Protein AF-A0A559VBP7-F1 (afdb_monomer)

Nearest PDB structures (foldseek):
  6w0u-assembl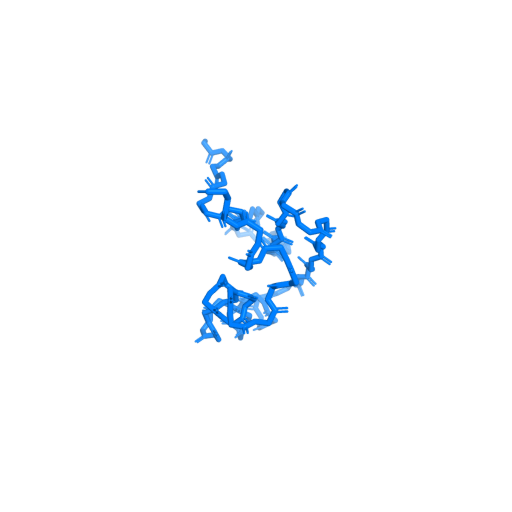y1_A-2  TM=5.941E-01  e=4.435E+00  Human immunodeficiency virus 1
  7y85-assembly1_D  TM=4.371E-01  e=2.656E+00  Candidatus Scalindua brodae
  6vlh-assembly1_A  TM=4.697E-01  e=3.659E+00  Human immunodeficiency virus 1
  6we7-assembly1_A-2  TM=4.247E-01  e=6.110E+00  Human immunodeficiency virus 1

Structure (mmCIF, N/CA/C/O backbone):
data_AF-A0A559VBP7-F1
#
_entry.id   AF-A0A559VBP7-F1
#
loop_
_atom_site.group_PDB
_atom_site.id
_atom_site.type_symbol
_atom_site.label_atom_id
_atom_site.label_alt_id
_atom_site.label_comp_id
_atom_site.label_asym_id
_atom_site.label_entity_id
_atom_site.label_seq_id
_atom_site.pdbx_PDB_ins_code
_atom_site.Cartn_x
_atom_site.Cartn_y
_atom_site.Cartn_z
_atom_site.occupancy
_atom_site.B_iso_or_equiv
_atom_site.auth_seq_id
_atom_site.auth_comp_id
_atom_site.auth_asym_id
_atom_site.auth_atom_id
_atom_site.pdbx_PDB_model_num
ATOM 1 N N . MET A 1 1 ? 8.797 -2.722 15.502 1.00 42.38 1 MET A N 1
ATOM 2 C CA . MET A 1 1 ? 9.284 -3.198 14.193 1.00 42.38 1 MET A CA 1
ATOM 3 C C . MET A 1 1 ? 8.303 -2.688 13.156 1.00 42.38 1 MET A C 1
ATOM 5 O O . MET A 1 1 ? 7.294 -3.338 12.929 1.00 42.38 1 MET A O 1
ATOM 9 N N . ASP A 1 2 ? 8.565 -1.510 12.595 1.00 56.41 2 ASP A N 1
ATOM 10 C CA . ASP A 1 2 ? 7.905 -1.032 11.374 1.00 56.41 2 ASP A CA 1
ATOM 11 C C . ASP A 1 2 ? 8.631 -1.704 10.203 1.00 56.41 2 ASP A C 1
ATOM 13 O O . ASP A 1 2 ? 9.677 -1.247 9.741 1.00 56.41 2 ASP A O 1
ATOM 17 N N . GLY A 1 3 ? 8.185 -2.914 9.868 1.00 65.31 3 GLY A N 1
ATOM 18 C CA . GLY A 1 3 ? 8.844 -3.779 8.897 1.00 65.31 3 GLY A CA 1
ATOM 19 C C . GLY A 1 3 ? 8.150 -3.714 7.546 1.00 65.31 3 GLY A C 1
ATOM 20 O O . GLY A 1 3 ? 6.961 -4.010 7.450 1.00 65.31 3 GLY A O 1
ATOM 21 N N . TRP A 1 4 ? 8.898 -3.375 6.497 1.00 78.94 4 TRP A N 1
ATOM 22 C CA . TRP A 1 4 ? 8.444 -3.554 5.121 1.00 78.94 4 TRP A CA 1
ATOM 23 C C . TRP A 1 4 ? 8.597 -5.028 4.724 1.00 78.94 4 TRP A C 1
ATOM 25 O O . TRP A 1 4 ? 9.703 -5.565 4.754 1.00 78.94 4 TRP A O 1
ATOM 35 N N . LEU A 1 5 ? 7.511 -5.681 4.314 1.00 82.94 5 LEU A N 1
ATOM 36 C CA . LEU A 1 5 ? 7.510 -7.031 3.756 1.00 82.94 5 LEU A CA 1
ATOM 37 C C . LEU A 1 5 ? 7.307 -6.946 2.244 1.00 82.94 5 LEU A C 1
ATOM 39 O O . LEU A 1 5 ? 6.218 -6.618 1.787 1.00 82.94 5 LEU A O 1
ATOM 43 N N . GLY A 1 6 ? 8.349 -7.210 1.453 1.00 81.00 6 GLY A N 1
ATOM 44 C CA . GLY A 1 6 ? 8.233 -7.207 -0.014 1.00 81.00 6 GLY A CA 1
ATOM 45 C C . GLY A 1 6 ? 7.743 -5.875 -0.600 1.00 81.00 6 GLY A C 1
ATOM 46 O O . GLY A 1 6 ? 7.056 -5.868 -1.616 1.00 81.00 6 GLY A O 1
ATOM 47 N N . GLY A 1 7 ? 8.052 -4.756 0.064 1.00 87.38 7 GLY A N 1
ATOM 48 C CA . GLY A 1 7 ? 7.550 -3.435 -0.316 1.00 87.38 7 GLY A CA 1
ATOM 49 C C . GLY A 1 7 ? 6.183 -3.080 0.272 1.00 87.38 7 GLY A C 1
ATOM 50 O O . GLY A 1 7 ? 5.689 -2.004 -0.013 1.00 87.38 7 GLY A O 1
ATOM 51 N N . LEU A 1 8 ? 5.577 -3.906 1.126 1.00 92.62 8 LEU A N 1
ATOM 52 C CA . LEU A 1 8 ? 4.351 -3.581 1.862 1.00 92.62 8 LEU A CA 1
ATOM 53 C C . LEU A 1 8 ? 4.656 -3.225 3.319 1.00 92.62 8 LEU A C 1
ATOM 55 O O . LEU A 1 8 ? 5.363 -3.962 3.998 1.00 92.62 8 LEU A O 1
ATOM 59 N N . HIS A 1 9 ? 4.074 -2.147 3.827 1.00 94.06 9 HIS A N 1
ATOM 60 C CA . HIS A 1 9 ? 4.173 -1.741 5.221 1.00 94.06 9 HIS A CA 1
ATOM 61 C C . HIS A 1 9 ? 2.795 -1.440 5.796 1.00 94.06 9 HIS A C 1
ATOM 63 O O . HIS A 1 9 ? 2.028 -0.683 5.209 1.00 94.06 9 HIS A O 1
ATOM 69 N N . VAL A 1 10 ? 2.484 -2.027 6.950 1.00 91.69 10 VAL A N 1
ATOM 70 C CA . VAL A 1 10 ? 1.219 -1.809 7.658 1.00 91.69 10 VAL A CA 1
ATOM 71 C C . VAL A 1 10 ? 1.527 -1.222 9.028 1.00 91.69 10 VAL A C 1
ATOM 73 O O . VAL A 1 10 ? 2.259 -1.828 9.806 1.00 91.69 10 VAL A O 1
ATOM 76 N N . HIS A 1 11 ? 0.960 -0.056 9.331 1.00 91.94 11 HIS A N 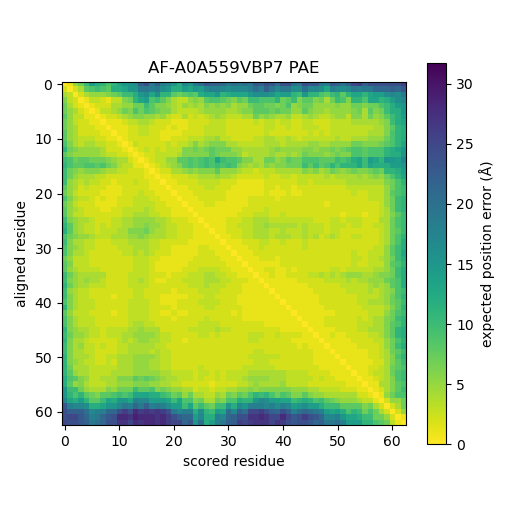1
ATOM 77 C CA . HIS A 1 11 ? 1.199 0.670 10.582 1.00 91.94 11 HIS A CA 1
ATOM 78 C C . HIS A 1 11 ? 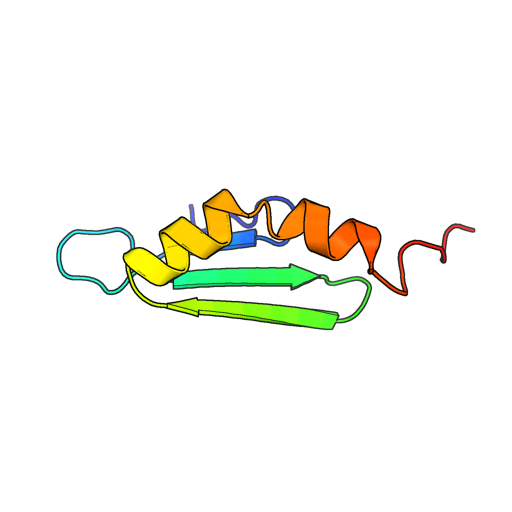-0.093 1.261 11.150 1.00 91.94 11 HIS A C 1
ATOM 80 O O . HIS A 1 11 ? -1.161 1.182 10.535 1.00 91.94 11 HIS A O 1
ATOM 86 N N . ARG A 1 12 ? 0.002 1.833 12.361 1.00 89.00 12 ARG A N 1
ATOM 87 C CA . ARG A 1 12 ? -1.128 2.441 13.095 1.00 89.00 12 ARG A CA 1
ATOM 88 C C . ARG A 1 12 ? -2.280 1.466 13.366 1.00 89.00 12 ARG A C 1
ATOM 90 O O . ARG A 1 12 ? -3.451 1.816 13.264 1.00 89.00 12 ARG A O 1
ATOM 97 N N . MET A 1 13 ? -1.933 0.231 13.728 1.00 84.19 13 MET A N 1
ATOM 98 C CA . MET A 1 13 ? -2.892 -0.851 13.993 1.00 84.19 13 MET A CA 1
ATOM 99 C C . MET A 1 13 ? -3.433 -0.864 15.434 1.00 84.19 13 MET A C 1
ATOM 101 O O . MET A 1 13 ? -4.235 -1.732 15.777 1.00 84.19 13 MET A O 1
ATOM 105 N N . GLU A 1 14 ? -3.004 0.058 16.301 1.00 86.69 14 GLU A N 1
ATOM 106 C CA . GLU A 1 14 ? -3.464 0.092 17.693 1.00 86.69 14 GLU A CA 1
ATOM 107 C C . GLU A 1 14 ? -4.878 0.678 17.807 1.00 86.69 14 GLU A C 1
ATOM 109 O O . GLU A 1 14 ? -5.345 1.458 16.972 1.00 86.69 14 GLU A O 1
ATOM 114 N N . ARG A 1 15 ? -5.577 0.312 18.885 1.00 80.38 15 ARG A N 1
ATOM 115 C CA . ARG A 1 15 ? -6.973 0.694 19.107 1.00 80.38 15 ARG A CA 1
ATOM 116 C C . ARG A 1 15 ? -7.127 2.219 19.161 1.00 80.38 15 ARG A C 1
ATOM 118 O O . ARG A 1 15 ? -6.504 2.877 19.985 1.00 80.38 15 ARG A O 1
ATOM 125 N N . GLY A 1 16 ? -8.003 2.761 18.314 1.00 87.31 16 GLY A N 1
ATOM 126 C CA . GLY A 1 16 ? -8.265 4.202 18.214 1.00 87.31 16 GLY A CA 1
ATOM 127 C C . GLY A 1 16 ? -7.410 4.930 17.173 1.00 87.31 16 GLY A C 1
ATOM 128 O O . GLY A 1 16 ? -7.687 6.091 16.882 1.00 87.31 16 GLY A O 1
ATOM 129 N N . GLN A 1 17 ? -6.422 4.261 16.572 1.00 89.94 17 GLN A N 1
ATOM 130 C CA . GLN A 1 17 ? -5.713 4.782 15.409 1.00 89.94 17 GLN A CA 1
ATOM 131 C C . GLN A 1 17 ? -6.408 4.379 14.106 1.00 89.94 17 GLN A C 1
ATOM 133 O O . GLN A 1 17 ? -7.157 3.405 14.045 1.00 89.94 17 GLN A O 1
ATOM 138 N N . VAL A 1 18 ? -6.158 5.154 13.050 1.00 92.88 18 VAL A N 1
ATOM 139 C CA . VAL A 1 18 ? -6.603 4.824 11.695 1.00 92.88 18 VAL A CA 1
ATOM 140 C C . VAL A 1 18 ? -5.493 4.007 11.034 1.00 92.88 18 VAL A C 1
ATOM 142 O O . VAL A 1 18 ? -4.418 4.569 10.800 1.00 92.88 18 VAL A O 1
ATOM 145 N N . PRO A 1 19 ? -5.724 2.718 10.731 1.00 93.62 19 PRO A N 1
ATOM 146 C CA . PRO A 1 19 ? -4.695 1.863 10.162 1.00 93.62 19 PRO A CA 1
ATOM 147 C C . PRO A 1 19 ? -4.330 2.327 8.760 1.00 93.62 19 PRO A C 1
ATOM 149 O O . PRO A 1 19 ? -5.166 2.868 8.029 1.00 93.62 19 PRO A O 1
ATOM 152 N N . VAL A 1 20 ? -3.083 2.088 8.380 1.00 94.81 20 VAL A N 1
ATOM 153 C CA . VAL A 1 20 ? -2.553 2.453 7.070 1.00 94.81 20 VAL A CA 1
ATOM 154 C C . VAL A 1 20 ? -1.765 1.278 6.514 1.00 94.81 20 VAL A C 1
ATOM 156 O O . VAL A 1 20 ? -0.987 0.657 7.234 1.00 94.81 20 VAL A O 1
ATOM 159 N N . ALA A 1 21 ? -1.958 0.998 5.229 1.00 95.25 21 ALA A N 1
ATOM 160 C CA . ALA A 1 21 ? -1.126 0.090 4.458 1.00 95.25 21 ALA A CA 1
ATOM 161 C C . ALA A 1 21 ? -0.502 0.849 3.283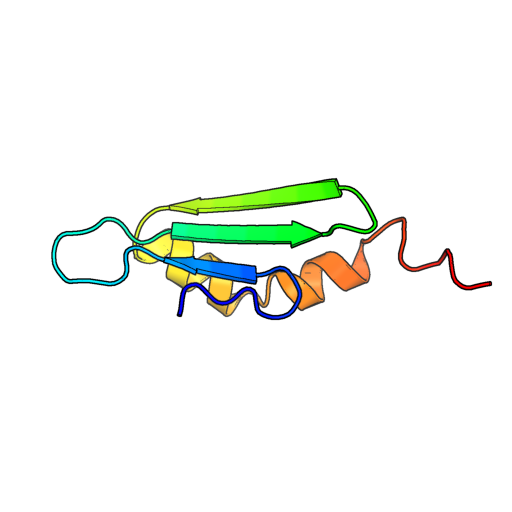 1.00 95.25 21 ALA A C 1
ATOM 163 O O . ALA A 1 21 ? -1.210 1.462 2.486 1.00 95.25 21 ALA A O 1
ATOM 164 N N . ASP A 1 22 ? 0.820 0.804 3.178 1.00 95.25 22 ASP A N 1
ATOM 165 C CA . ASP A 1 22 ? 1.619 1.400 2.115 1.00 95.25 22 ASP A CA 1
ATOM 166 C C . ASP A 1 22 ? 2.274 0.280 1.294 1.00 95.25 22 ASP A C 1
ATOM 168 O O . ASP A 1 22 ? 2.986 -0.550 1.846 1.00 95.25 22 ASP A O 1
ATOM 172 N N . LEU A 1 23 ? 2.068 0.257 -0.021 1.00 94.88 23 LEU A N 1
ATOM 173 C CA . LEU A 1 23 ? 2.831 -0.560 -0.964 1.00 94.88 23 LEU A CA 1
ATOM 174 C C . LEU A 1 23 ? 3.787 0.352 -1.733 1.00 94.88 23 LEU A C 1
ATOM 176 O O . LEU A 1 23 ? 3.337 1.269 -2.412 1.00 94.88 23 LEU A O 1
ATOM 180 N N . LEU A 1 24 ? 5.082 0.076 -1.660 1.00 93.94 24 LEU A N 1
ATOM 181 C CA . LEU A 1 24 ? 6.158 0.737 -2.381 1.00 93.94 24 LEU A CA 1
ATOM 182 C C . LEU A 1 24 ? 6.958 -0.298 -3.175 1.00 93.94 24 LEU A C 1
ATOM 184 O O . LEU A 1 24 ? 7.580 -1.193 -2.606 1.00 93.94 24 LEU A O 1
ATOM 188 N N . CYS A 1 25 ? 7.011 -0.133 -4.492 1.00 92.50 25 CYS A N 1
ATOM 189 C CA . CYS A 1 25 ? 7.939 -0.861 -5.342 1.00 92.50 25 CYS A CA 1
ATOM 190 C C . CYS A 1 25 ? 9.136 0.025 -5.671 1.00 92.50 25 CYS A C 1
ATOM 192 O O . CYS A 1 25 ? 9.016 0.990 -6.420 1.00 92.50 25 CYS A O 1
ATOM 194 N N . THR A 1 26 ? 10.314 -0.325 -5.165 1.00 89.19 26 THR A N 1
ATOM 195 C CA . THR A 1 26 ? 11.548 0.428 -5.437 1.00 89.19 26 THR A CA 1
ATOM 196 C C . THR A 1 26 ? 12.084 0.227 -6.854 1.00 89.19 26 THR A C 1
ATOM 198 O O . THR A 1 26 ? 12.917 1.011 -7.291 1.00 89.19 26 THR A O 1
ATOM 201 N N . ARG A 1 27 ? 11.602 -0.790 -7.584 1.00 89.81 27 ARG A N 1
ATOM 202 C CA . ARG A 1 27 ? 12.017 -1.061 -8.970 1.00 89.81 27 ARG A CA 1
ATOM 203 C C . ARG A 1 27 ? 11.347 -0.124 -9.973 1.00 89.81 27 ARG A C 1
ATOM 205 O O . ARG A 1 27 ? 12.022 0.448 -10.813 1.00 89.81 27 ARG A O 1
ATOM 212 N N . CYS A 1 28 ? 10.025 0.037 -9.882 1.00 91.69 28 CYS A N 1
ATOM 213 C CA . CYS A 1 28 ? 9.262 0.896 -10.799 1.00 91.69 28 CYS A CA 1
ATOM 214 C C . CYS A 1 28 ? 8.791 2.218 -10.172 1.00 91.69 28 CYS A C 1
ATOM 216 O O . CYS A 1 28 ? 8.188 3.038 -10.857 1.00 91.69 28 CYS A O 1
ATOM 218 N N . GLY A 1 29 ? 9.018 2.422 -8.871 1.00 90.50 29 GLY A N 1
ATOM 219 C CA . GLY A 1 29 ? 8.594 3.619 -8.143 1.00 90.50 29 GLY A CA 1
ATOM 220 C C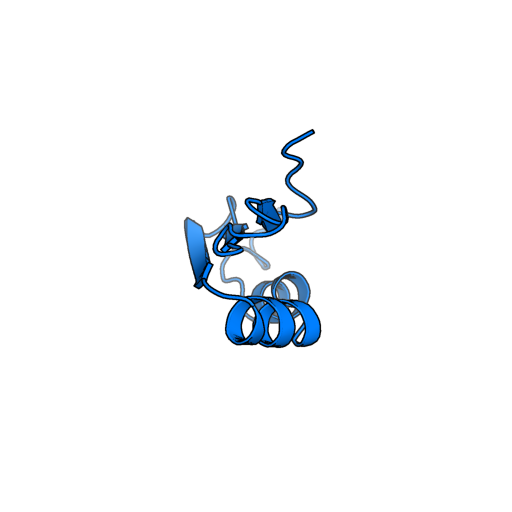 . GLY A 1 29 ? 7.108 3.662 -7.777 1.00 90.50 29 GLY A C 1
ATOM 221 O O . GLY A 1 29 ? 6.642 4.693 -7.296 1.00 90.50 29 GLY A O 1
ATOM 222 N N . LEU A 1 30 ? 6.344 2.578 -7.984 1.00 93.38 30 LEU A N 1
ATOM 223 C CA . LEU A 1 30 ? 4.930 2.542 -7.602 1.00 93.38 30 LEU A CA 1
ATOM 224 C C . LEU A 1 30 ? 4.783 2.770 -6.095 1.00 93.38 30 LEU A C 1
ATOM 226 O O . LEU A 1 30 ? 5.345 2.014 -5.306 1.00 93.38 30 LEU A O 1
ATOM 230 N N . HIS A 1 31 ? 3.936 3.725 -5.711 1.00 94.56 31 HIS A N 1
ATOM 231 C CA . HIS A 1 31 ? 3.443 3.877 -4.345 1.00 94.56 31 HIS A CA 1
ATOM 232 C C . HIS A 1 31 ? 1.911 3.836 -4.326 1.00 94.56 31 HIS A C 1
ATOM 234 O O . HIS A 1 31 ? 1.250 4.586 -5.044 1.00 94.56 31 HIS A O 1
ATOM 240 N N . ARG A 1 32 ? 1.334 2.943 -3.519 1.00 94.31 32 ARG A N 1
ATOM 241 C CA . ARG A 1 32 ? -0.106 2.877 -3.233 1.00 94.31 32 ARG A CA 1
ATOM 242 C C . ARG A 1 32 ? -0.323 2.913 -1.731 1.00 94.31 32 ARG A C 1
ATOM 244 O O . ARG A 1 32 ? 0.408 2.270 -0.987 1.00 94.31 32 ARG A O 1
ATOM 251 N N . ARG A 1 33 ? -1.361 3.620 -1.296 1.00 95.19 33 ARG A N 1
ATOM 252 C CA . ARG A 1 33 ? -1.742 3.721 0.112 1.00 95.19 33 ARG A CA 1
ATOM 253 C C . ARG A 1 33 ? -3.220 3.404 0.291 1.00 95.19 33 ARG A C 1
ATOM 255 O O . ARG A 1 33 ? -4.052 3.963 -0.417 1.00 95.19 33 ARG A O 1
ATOM 262 N N . ALA A 1 34 ? -3.528 2.574 1.279 1.00 95.69 34 ALA A N 1
ATOM 263 C CA . ALA A 1 34 ? -4.869 2.357 1.801 1.00 95.69 34 ALA A CA 1
ATOM 264 C C . ALA A 1 34 ? -4.940 2.854 3.250 1.00 95.69 34 ALA A C 1
ATOM 266 O O . ALA A 1 34 ? -4.030 2.603 4.040 1.00 95.69 34 ALA A O 1
ATOM 267 N N . THR A 1 35 ? -6.023 3.548 3.602 1.00 95.81 35 THR A N 1
ATOM 268 C CA . THR A 1 35 ? -6.197 4.161 4.926 1.00 95.81 35 THR A CA 1
ATOM 269 C C . THR A 1 35 ? -7.562 3.798 5.500 1.00 95.81 35 THR A C 1
ATOM 271 O O . THR A 1 35 ? -8.585 3.952 4.840 1.00 95.81 35 THR A O 1
ATOM 274 N N . GLY A 1 36 ? -7.598 3.374 6.759 1.00 94.06 36 GLY A N 1
ATOM 275 C CA . GLY A 1 36 ? -8.814 2.983 7.466 1.00 94.06 36 GLY A CA 1
ATOM 276 C C . GLY A 1 36 ? -9.090 1.484 7.398 1.00 94.06 36 GLY A C 1
ATOM 277 O O . GLY A 1 36 ? -8.725 0.807 6.443 1.00 94.06 36 GLY A O 1
ATOM 278 N N . HIS A 1 37 ? -9.754 0.963 8.434 1.00 91.00 37 HIS A N 1
ATOM 279 C CA . HIS A 1 37 ? -9.864 -0.480 8.685 1.00 91.00 37 HIS A CA 1
ATOM 280 C C . HIS A 1 37 ? -10.375 -1.281 7.487 1.00 91.00 37 HIS A C 1
ATOM 282 O O . HIS A 1 37 ? -9.740 -2.252 7.094 1.00 91.00 37 HIS A O 1
ATOM 288 N N . ARG A 1 38 ? -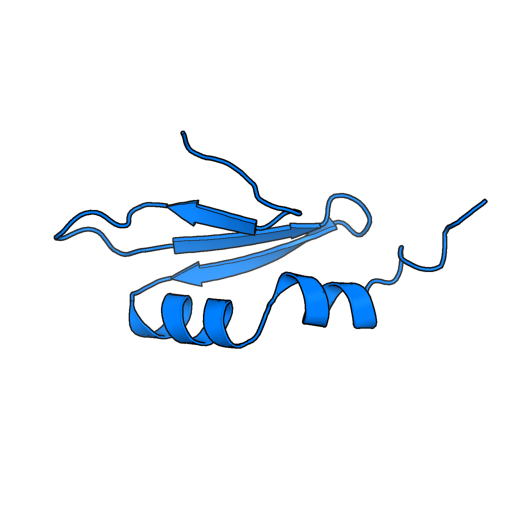11.492 -0.854 6.883 1.00 93.75 38 ARG A N 1
ATOM 289 C CA . ARG A 1 38 ? -12.088 -1.554 5.738 1.00 93.75 38 ARG A CA 1
ATOM 290 C C . ARG A 1 38 ? -11.168 -1.533 4.518 1.00 93.75 38 ARG A C 1
ATOM 292 O O . ARG A 1 38 ? -10.896 -2.575 3.950 1.00 93.75 38 ARG A O 1
ATOM 299 N N . GLN A 1 39 ? -10.633 -0.363 4.174 1.00 94.12 39 GLN A N 1
ATOM 300 C CA . GLN A 1 39 ? -9.767 -0.201 3.004 1.00 94.12 39 GLN A CA 1
ATOM 301 C C . GLN A 1 39 ? -8.452 -0.961 3.161 1.00 94.12 39 GLN A C 1
ATOM 303 O O . GLN A 1 39 ? -7.992 -1.567 2.206 1.00 94.12 39 GLN A O 1
ATOM 308 N N . VAL A 1 40 ? -7.859 -0.955 4.358 1.00 93.25 40 VAL A N 1
ATOM 309 C CA . VAL A 1 40 ? -6.658 -1.743 4.654 1.00 93.25 40 VAL A CA 1
ATOM 310 C C . VAL A 1 40 ? -6.963 -3.236 4.564 1.00 93.25 40 VAL A C 1
ATOM 312 O O . VAL A 1 40 ? -6.197 -3.959 3.940 1.00 93.25 40 VAL A O 1
ATOM 315 N N . ALA A 1 41 ? -8.081 -3.702 5.125 1.00 93.06 41 ALA A N 1
ATOM 316 C CA . ALA A 1 41 ? -8.473 -5.106 5.028 1.00 93.06 41 ALA A CA 1
ATOM 317 C C . ALA A 1 41 ? -8.698 -5.539 3.570 1.00 93.06 41 ALA A C 1
ATOM 319 O O . ALA A 1 41 ? -8.121 -6.536 3.147 1.00 93.06 41 ALA A O 1
ATOM 320 N N . ASP A 1 42 ? -9.456 -4.758 2.797 1.00 95.00 42 ASP A N 1
ATOM 321 C CA . ASP A 1 42 ? -9.707 -5.014 1.375 1.00 95.00 42 ASP A CA 1
ATOM 322 C C . ASP A 1 42 ? -8.396 -4.998 0.568 1.00 95.00 42 ASP A C 1
ATOM 324 O O . ASP A 1 42 ? -8.157 -5.875 -0.260 1.00 95.00 42 ASP A O 1
ATOM 328 N N . PHE A 1 43 ? -7.511 -4.034 0.847 1.00 93.94 43 PHE A N 1
ATOM 329 C CA . PHE A 1 43 ? -6.217 -3.896 0.179 1.00 93.94 43 PHE A CA 1
ATOM 330 C C . PHE A 1 43 ? -5.275 -5.062 0.473 1.00 93.94 43 PHE A C 1
ATOM 332 O O . PHE A 1 43 ? -4.571 -5.508 -0.423 1.00 93.94 43 PHE A O 1
ATOM 339 N N . LEU A 1 44 ? -5.251 -5.568 1.708 1.00 91.94 44 LEU A N 1
ATOM 340 C CA . LEU A 1 44 ? -4.442 -6.731 2.076 1.00 91.94 44 LEU A CA 1
ATOM 341 C C . LEU A 1 44 ? -5.033 -8.029 1.520 1.00 91.94 44 LEU A C 1
ATOM 343 O O . LEU A 1 44 ? -4.288 -8.860 1.008 1.00 91.94 44 LEU A O 1
ATOM 347 N N . ALA A 1 45 ? -6.360 -8.183 1.571 1.00 94.69 45 ALA A N 1
ATOM 348 C CA . ALA A 1 45 ? -7.063 -9.349 1.039 1.00 94.69 45 ALA A CA 1
ATOM 349 C C . ALA A 1 45 ? -6.867 -9.515 -0.474 1.00 94.69 45 ALA A C 1
ATOM 351 O O . ALA A 1 45 ? -6.957 -10.625 -0.992 1.00 94.69 45 ALA A O 1
ATOM 352 N N . SER A 1 46 ? -6.577 -8.423 -1.183 1.00 93.56 46 SER A N 1
ATOM 353 C CA . SER A 1 46 ? -6.329 -8.451 -2.617 1.00 93.56 46 SER A CA 1
ATOM 354 C C . SER A 1 46 ? -4.903 -8.883 -2.994 1.00 93.56 46 SER A C 1
ATOM 356 O O . SER A 1 46 ? -4.602 -8.907 -4.181 1.00 93.56 46 SER A O 1
ATOM 358 N N . ASN A 1 47 ? -4.013 -9.195 -2.042 1.00 91.44 47 ASN A N 1
ATOM 359 C CA . ASN A 1 47 ? -2.593 -9.501 -2.289 1.00 91.44 47 ASN A CA 1
ATOM 360 C C . ASN A 1 47 ? -1.894 -8.424 -3.147 1.00 91.44 47 ASN A C 1
ATOM 362 O O . ASN A 1 47 ? -1.510 -8.661 -4.294 1.00 91.44 47 ASN A O 1
ATOM 366 N N . PRO A 1 48 ? -1.699 -7.210 -2.606 1.00 91.62 48 PRO A N 1
ATOM 367 C CA . PRO A 1 48 ? -1.319 -6.041 -3.395 1.00 91.62 48 PRO A CA 1
ATOM 368 C C . PRO A 1 48 ? 0.105 -6.143 -3.968 1.00 91.62 48 PRO A C 1
ATOM 370 O O . PRO A 1 48 ? 0.397 -5.534 -4.996 1.00 91.62 48 PRO A O 1
ATOM 373 N N . ILE A 1 49 ? 0.978 -6.936 -3.333 1.00 90.94 49 ILE A N 1
ATOM 374 C CA . ILE A 1 49 ? 2.322 -7.252 -3.835 1.00 90.94 49 ILE A CA 1
ATOM 375 C C . ILE A 1 49 ? 2.228 -8.090 -5.115 1.00 90.94 49 ILE A C 1
ATOM 377 O O . ILE A 1 49 ? 2.811 -7.706 -6.124 1.00 90.94 49 ILE A O 1
ATOM 381 N N . GLU A 1 50 ? 1.482 -9.197 -5.081 1.00 90.69 50 GLU A N 1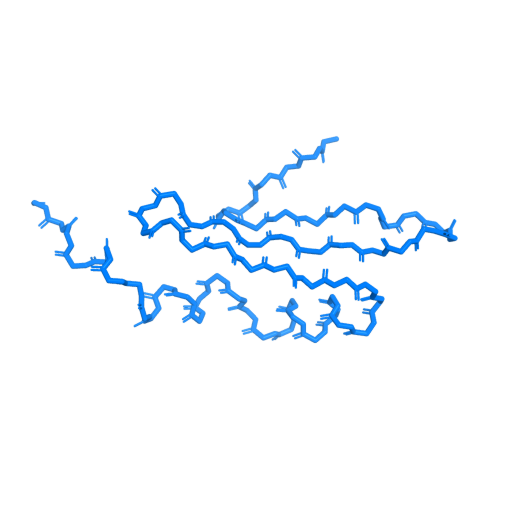
ATOM 382 C CA . GLU A 1 50 ? 1.323 -10.119 -6.216 1.00 90.69 50 GLU A CA 1
ATOM 383 C C . GLU A 1 50 ? 0.660 -9.407 -7.399 1.00 90.69 50 GLU A C 1
ATOM 385 O O . GLU A 1 50 ? 1.229 -9.359 -8.488 1.00 90.69 50 GLU A O 1
ATOM 390 N N . GLN A 1 51 ? -0.451 -8.702 -7.147 1.00 91.25 51 GLN A N 1
ATOM 391 C CA . GLN A 1 51 ? -1.113 -7.899 -8.179 1.00 91.25 51 GLN A CA 1
ATOM 392 C C . GLN A 1 51 ? -0.174 -6.894 -8.840 1.00 91.25 51 GLN A C 1
ATOM 394 O O . GLN A 1 51 ? -0.260 -6.651 -10.042 1.00 91.25 51 GLN A O 1
ATOM 399 N N . HIS A 1 52 ? 0.695 -6.255 -8.055 1.00 91.88 52 HIS A N 1
ATOM 400 C CA . HIS A 1 52 ? 1.659 -5.333 -8.620 1.00 91.88 52 HIS A CA 1
ATOM 401 C C . HIS A 1 52 ? 2.728 -6.063 -9.435 1.00 91.88 52 HIS A C 1
ATOM 403 O O . HIS A 1 52 ? 3.071 -5.595 -10.518 1.00 91.88 52 HIS A O 1
ATOM 409 N N . GLN A 1 53 ? 3.252 -7.186 -8.943 1.00 88.75 53 GLN A N 1
A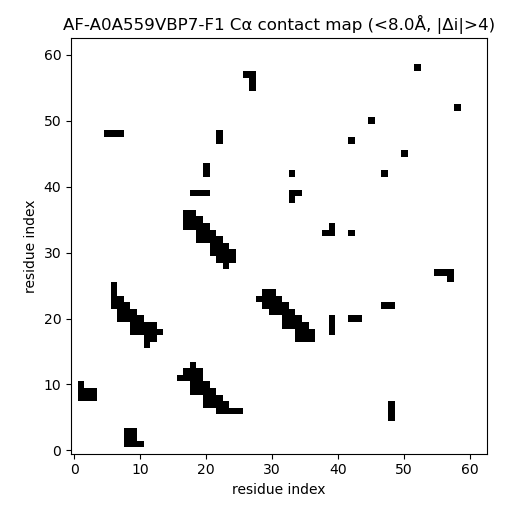TOM 410 C CA . GLN A 1 53 ? 4.270 -7.969 -9.641 1.00 88.75 53 GLN A CA 1
ATOM 411 C C . GLN A 1 53 ? 3.804 -8.421 -11.029 1.00 88.75 53 GLN A C 1
ATOM 413 O O . GLN A 1 53 ? 4.622 -8.453 -11.945 1.00 88.75 53 GLN A O 1
ATOM 418 N N . ASP A 1 54 ? 2.517 -8.700 -11.233 1.00 90.50 54 ASP A N 1
ATOM 419 C CA . ASP A 1 54 ? 1.977 -9.045 -12.557 1.00 90.50 54 ASP A CA 1
ATOM 420 C C . ASP A 1 54 ? 1.971 -7.905 -13.572 1.00 90.50 54 ASP A C 1
ATOM 422 O O . ASP A 1 54 ? 2.039 -8.154 -14.772 1.00 90.50 54 ASP A O 1
ATOM 426 N N . VAL A 1 55 ? 1.965 -6.657 -13.110 1.00 89.31 55 VAL A N 1
ATOM 427 C CA . VAL A 1 55 ? 1.913 -5.469 -13.978 1.00 89.31 55 VAL A CA 1
ATOM 428 C C . VAL A 1 55 ? 3.141 -4.574 -13.832 1.00 89.31 55 VAL A C 1
ATOM 430 O O . VAL A 1 55 ? 3.153 -3.445 -14.321 1.00 89.31 55 VAL A O 1
ATOM 433 N N . CYS A 1 56 ? 4.162 -5.027 -13.104 1.00 89.81 56 CYS A N 1
ATOM 434 C CA . CYS A 1 56 ? 5.337 -4.220 -12.821 1.00 89.81 56 CYS A CA 1
ATOM 435 C C . CYS A 1 56 ? 6.167 -4.062 -14.104 1.00 89.81 56 CYS A C 1
ATOM 437 O O . CYS A 1 56 ? 6.711 -5.053 -14.587 1.00 89.81 56 CYS A O 1
ATOM 439 N N . PRO A 1 57 ? 6.346 -2.837 -14.631 1.00 86.56 57 PRO A N 1
ATOM 440 C CA . PRO A 1 57 ? 7.101 -2.627 -15.869 1.00 86.56 57 PRO A CA 1
ATOM 441 C C . PRO A 1 57 ? 8.592 -2.955 -15.701 1.00 86.56 57 PRO A C 1
ATOM 443 O O . PRO A 1 57 ? 9.274 -3.267 -16.666 1.00 86.56 57 PRO A O 1
ATOM 446 N N . ALA A 1 58 ? 9.093 -2.935 -14.462 1.00 85.38 58 ALA A N 1
ATOM 447 C CA . ALA A 1 58 ? 10.459 -3.320 -14.113 1.00 85.38 58 ALA A CA 1
ATOM 448 C C . ALA A 1 58 ? 10.593 -4.821 -13.769 1.00 85.38 58 ALA A C 1
ATOM 450 O O . ALA A 1 58 ? 11.567 -5.226 -13.137 1.00 85.38 58 ALA A O 1
ATOM 451 N N . ARG A 1 59 ? 9.591 -5.653 -14.097 1.00 73.94 59 ARG A N 1
ATOM 452 C CA . ARG A 1 59 ? 9.665 -7.117 -13.934 1.00 73.94 59 ARG A CA 1
ATOM 453 C C . ARG A 1 59 ? 10.529 -7.769 -15.013 1.00 73.94 59 ARG A C 1
ATOM 455 O O . ARG A 1 59 ? 11.171 -8.772 -14.722 1.00 73.94 59 ARG A O 1
ATOM 462 N N . GLU A 1 60 ? 10.527 -7.206 -16.218 1.00 64.75 60 GLU A N 1
ATOM 463 C CA . GLU A 1 60 ? 11.230 -7.744 -17.392 1.00 64.75 60 GLU A CA 1
ATOM 464 C C . GLU A 1 60 ? 12.678 -7.240 -17.508 1.00 64.75 60 GLU A C 1
ATOM 466 O O . GLU A 1 60 ? 13.445 -7.771 -18.305 1.00 64.75 60 GLU A O 1
ATOM 471 N N . ASP A 1 61 ? 13.074 -6.266 -16.680 1.00 54.94 61 ASP A N 1
ATOM 472 C CA . ASP A 1 61 ? 14.462 -5.807 -16.541 1.00 54.94 61 ASP A CA 1
ATOM 473 C C . ASP A 1 61 ? 15.256 -6.813 -15.686 1.00 54.94 61 ASP A C 1
ATOM 475 O O . ASP A 1 61 ? 15.616 -6.584 -14.531 1.00 54.94 61 ASP A O 1
ATOM 479 N N . HIS A 1 62 ? 15.419 -8.010 -16.240 1.00 43.84 62 HIS A N 1
ATOM 480 C CA . HIS A 1 62 ? 16.345 -9.030 -15.777 1.00 43.84 62 HIS A CA 1
ATOM 481 C C . HIS A 1 62 ? 17.497 -9.052 -16.796 1.00 43.84 62 HIS A C 1
ATOM 483 O O . HIS A 1 62 ? 17.265 -9.490 -17.925 1.00 43.84 62 HIS A O 1
ATOM 489 N N . PRO A 1 63 ? 18.706 -8.556 -16.473 1.00 50.62 63 PRO A N 1
ATOM 490 C CA . PRO A 1 63 ? 19.900 -8.960 -17.208 1.00 50.62 63 PRO A CA 1
ATOM 491 C C . PRO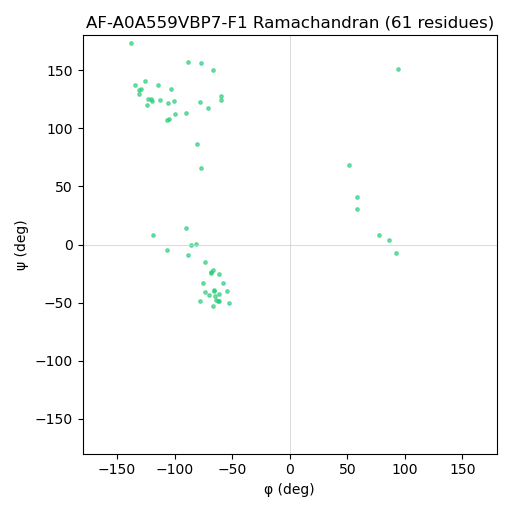 A 1 63 ? 20.205 -10.451 -16.993 1.00 50.62 63 PRO A C 1
ATOM 493 O O . PRO A 1 63 ? 19.827 -11.005 -15.927 1.00 50.62 63 PRO A O 1
#

pLDDT: mean 86.67, std 12.62, range [42.38, 95.81]

Foldseek 3Di:
DQDQDLQWGWDQPDPPGWIKIWGADPQQGDIDMFIGDVRVVVCVVVVVNVVCCVVPPSVPVDD

Sequence (63 aa):
MDGWLGGLHVHRMERGQVPVADLLCTRCGLHRRATGHRQVADFLASNPIEQHQDVCPAREDHP

Secondary structure (DSSP, 8-state):
----BTTEEEE--STTS--EEEEE-TTT--EEEEESHHHHHHHHHT-HHHHHHHH-GGGS---

Solvent-accessible surface area (backbone atoms only — not comparable to full-atom values): 3813 Å² total; per-residue (Å²): 132,93,59,68,57,90,37,33,34,73,46,51,80,54,94,93,52,68,24,36,31,38,40,43,40,88,78,71,64,50,72,50,77,32,66,29,67,68,45,30,50,55,46,58,75,62,41,57,60,61,61,42,59,77,69,40,82,53,64,75,75,64,132

Radius of gyration: 12.84 Å; Cα contacts (8 Å, |Δi|>4): 81; chains: 1; bounding box: 32×15×36 Å

Mean predicted aligned error: 5.14 Å